Protein AF-A0A1K0J706-F1 (afdb_monomer_lite)

pLDDT: mean 87.93, std 17.18, range [38.38, 98.12]

Radius of gyration: 14.88 Å; chains: 1; bounding box: 36×22×47 Å

Secondary structure (DSSP, 8-state):
-EEETTEEEEEPPHHHH-TTHHHHHHHHHHTTT-----BTTEEEE---TT--HHHHHHHHHHHHHHHHHHHHGGGG--------

InterPro domains:
  IPR015422 Pyridoxal phosphate-dependent transferase, small domain [G3DSA:3.90.1150.10] (1-74)
  IPR015424 Pyridoxal phosphate-dependent transferase [SSF53383] (2-70)

Structure (mmCIF, N/CA/C/O backbone):
data_AF-A0A1K0J706-F1
#
_entry.id   AF-A0A1K0J706-F1
#
loop_
_atom_site.group_PDB
_atom_site.id
_atom_site.type_symbol
_atom_site.label_atom_id
_atom_site.label_alt_id
_atom_site.label_comp_id
_atom_site.label_asym_id
_atom_site.label_entity_id
_atom_site.label_seq_id
_atom_site.pdbx_PDB_ins_code
_atom_site.Cartn_x
_atom_site.Cartn_y
_atom_site.Cartn_z
_atom_site.occupancy
_atom_site.B_iso_or_equiv
_atom_site.auth_seq_id
_atom_site.auth_comp_id
_atom_site.auth_asym_id
_atom_site.auth_atom_id
_atom_site.pdbx_PDB_model_num
ATOM 1 N N . MET A 1 1 ? -8.204 9.779 -5.422 1.00 88.62 1 MET A N 1
ATOM 2 C CA . MET A 1 1 ? -6.957 9.121 -5.880 1.00 88.62 1 MET A CA 1
ATOM 3 C C . MET A 1 1 ? -6.132 10.114 -6.684 1.00 88.62 1 MET A C 1
ATOM 5 O O . MET A 1 1 ? -6.711 10.948 -7.371 1.00 88.62 1 MET A O 1
ATOM 9 N N . ARG A 1 2 ? -4.803 10.044 -6.582 1.00 96.56 2 ARG A N 1
ATOM 10 C CA . ARG A 1 2 ? -3.843 10.891 -7.303 1.00 96.56 2 ARG A CA 1
ATOM 11 C C . ARG A 1 2 ? -2.653 10.052 -7.776 1.00 96.56 2 ARG A C 1
ATOM 13 O O . ARG A 1 2 ? -2.243 9.124 -7.085 1.00 96.56 2 ARG A O 1
ATOM 20 N N . GLN A 1 3 ? -2.097 10.387 -8.938 1.00 95.69 3 GLN A N 1
ATOM 21 C CA . GLN A 1 3 ? -0.950 9.687 -9.519 1.00 95.69 3 GLN A CA 1
ATOM 22 C C . GLN A 1 3 ? -0.015 10.669 -10.235 1.00 95.69 3 GLN A C 1
ATOM 24 O O . GLN A 1 3 ? -0.467 11.580 -10.933 1.00 95.69 3 GLN A O 1
ATOM 29 N N . ARG A 1 4 ? 1.298 10.469 -10.079 1.00 95.81 4 ARG A N 1
ATOM 30 C CA . ARG A 1 4 ? 2.360 11.174 -10.811 1.00 95.81 4 ARG A CA 1
ATOM 31 C C . ARG A 1 4 ? 3.442 10.166 -11.203 1.00 95.81 4 ARG A C 1
ATOM 33 O O . ARG A 1 4 ? 4.230 9.740 -10.365 1.00 95.81 4 ARG A O 1
ATOM 40 N N . GLY A 1 5 ? 3.478 9.774 -12.477 1.00 93.06 5 GLY A N 1
ATOM 41 C CA . GLY A 1 5 ? 4.352 8.685 -12.927 1.00 93.06 5 GLY A CA 1
ATOM 42 C C . GLY A 1 5 ? 3.982 7.370 -12.234 1.00 93.06 5 GLY A C 1
ATOM 43 O O . GLY A 1 5 ? 2.810 6.996 -12.242 1.00 93.06 5 GLY A O 1
ATOM 44 N N . LEU A 1 6 ? 4.960 6.705 -11.611 1.00 92.62 6 LEU A N 1
ATOM 45 C CA . LEU A 1 6 ? 4.741 5.495 -10.802 1.00 92.62 6 LEU A CA 1
ATOM 46 C C . LEU A 1 6 ? 4.355 5.788 -9.345 1.00 92.62 6 LEU A C 1
ATOM 48 O O . LEU A 1 6 ? 4.007 4.867 -8.616 1.00 92.62 6 LEU A O 1
ATOM 52 N N . ILE A 1 7 ? 4.388 7.049 -8.905 1.00 94.00 7 ILE A N 1
ATOM 53 C CA . ILE A 1 7 ? 3.921 7.403 -7.564 1.00 94.00 7 ILE A CA 1
ATOM 54 C C . ILE A 1 7 ? 2.398 7.442 -7.584 1.00 94.00 7 ILE A C 1
ATOM 56 O O . ILE A 1 7 ? 1.792 8.212 -8.339 1.00 94.00 7 ILE A O 1
ATOM 60 N N . TRP A 1 8 ? 1.789 6.646 -6.716 1.00 96.00 8 TRP A N 1
ATOM 61 C CA . TRP A 1 8 ? 0.349 6.551 -6.554 1.00 96.00 8 TRP A CA 1
ATOM 62 C C . TRP A 1 8 ? -0.034 6.817 -5.105 1.00 96.00 8 TRP A C 1
ATOM 64 O O . TRP A 1 8 ? 0.652 6.369 -4.187 1.00 96.00 8 TRP A O 1
ATOM 74 N N . ALA A 1 9 ? -1.135 7.535 -4.896 1.00 97.50 9 ALA A N 1
ATOM 75 C CA . ALA A 1 9 ? -1.712 7.697 -3.573 1.00 97.50 9 ALA A CA 1
ATOM 76 C C . ALA A 1 9 ? -3.240 7.795 -3.611 1.00 97.50 9 ALA A C 1
ATOM 78 O O . ALA A 1 9 ? -3.841 8.352 -4.540 1.00 97.50 9 ALA A O 1
ATOM 79 N N . ALA A 1 10 ? -3.876 7.314 -2.554 1.00 97.00 10 ALA A N 1
ATOM 80 C CA . ALA A 1 10 ? -5.296 7.487 -2.306 1.00 97.00 10 ALA A CA 1
ATOM 81 C C . ALA A 1 10 ? -5.546 7.651 -0.811 1.00 97.00 10 ALA A C 1
ATOM 83 O O . ALA A 1 10 ? -4.862 7.047 0.008 1.00 97.00 10 ALA A O 1
ATOM 84 N N . ASP A 1 11 ? -6.541 8.459 -0.476 1.00 96.50 11 ASP A N 1
ATOM 85 C CA . ASP A 1 11 ? -6.964 8.656 0.903 1.00 96.50 11 ASP A CA 1
ATOM 86 C C . ASP A 1 11 ? -8.170 7.753 1.167 1.00 96.50 11 ASP A C 1
ATOM 88 O O . ASP A 1 11 ? -9.087 7.671 0.341 1.00 96.50 11 ASP A O 1
ATOM 92 N N . VAL A 1 12 ? -8.143 7.052 2.295 1.00 95.38 12 VAL A N 1
ATOM 93 C CA . VAL A 1 12 ? -9.281 6.292 2.813 1.00 95.38 12 VAL A CA 1
ATOM 94 C C . VAL A 1 12 ? -10.152 7.254 3.610 1.00 95.38 12 VAL A C 1
ATOM 96 O O . VAL A 1 12 ? -9.639 8.076 4.361 1.00 95.38 12 VAL A O 1
ATOM 99 N N . ARG A 1 13 ? -11.473 7.184 3.433 1.00 94.62 13 ARG A N 1
ATOM 100 C CA . ARG A 1 13 ? -12.399 8.061 4.161 1.00 94.62 13 ARG A CA 1
ATOM 101 C C . ARG A 1 13 ? -12.315 7.786 5.666 1.00 94.62 13 ARG A C 1
ATOM 103 O O . ARG A 1 13 ? -12.169 6.633 6.065 1.00 94.62 13 ARG A O 1
ATOM 110 N N . ASP A 1 14 ? -12.433 8.827 6.485 1.00 91.19 14 ASP A N 1
ATOM 111 C CA . ASP A 1 14 ? -12.248 8.725 7.940 1.00 91.19 14 ASP A CA 1
ATOM 112 C C . ASP A 1 14 ? -13.245 7.768 8.609 1.00 91.19 14 ASP A C 1
ATOM 114 O O . ASP A 1 14 ? -12.868 7.024 9.513 1.00 91.19 14 ASP A O 1
ATOM 118 N N . ASP A 1 15 ? -14.487 7.724 8.110 1.00 90.31 15 ASP A N 1
ATOM 119 C CA . ASP A 1 15 ? -15.547 6.814 8.567 1.00 90.31 15 ASP A CA 1
ATOM 120 C C . ASP A 1 15 ? -15.234 5.335 8.300 1.00 90.31 15 ASP A C 1
ATOM 122 O O . ASP A 1 15 ? -15.797 4.460 8.948 1.00 90.31 15 ASP A O 1
ATOM 126 N N . VAL A 1 16 ? -14.325 5.053 7.365 1.00 92.31 16 VAL A N 1
ATOM 127 C CA . VAL A 1 16 ? -13.915 3.694 6.985 1.00 92.31 16 VAL A CA 1
ATOM 128 C C . VAL A 1 16 ? -12.551 3.335 7.566 1.00 92.31 16 VAL A C 1
ATOM 130 O O . VAL A 1 16 ? -12.315 2.186 7.928 1.00 92.31 16 VAL A O 1
ATOM 133 N N . ALA A 1 17 ? -11.634 4.301 7.651 1.00 92.81 17 ALA A N 1
ATOM 134 C CA . ALA A 1 17 ? -10.272 4.062 8.109 1.00 92.81 17 ALA A CA 1
ATOM 135 C C . ALA A 1 17 ? -10.249 3.576 9.565 1.00 92.81 17 ALA A C 1
ATOM 137 O O . ALA A 1 17 ? -9.535 2.622 9.870 1.00 92.81 17 ALA A O 1
ATOM 138 N N . GLY A 1 18 ? -11.044 4.191 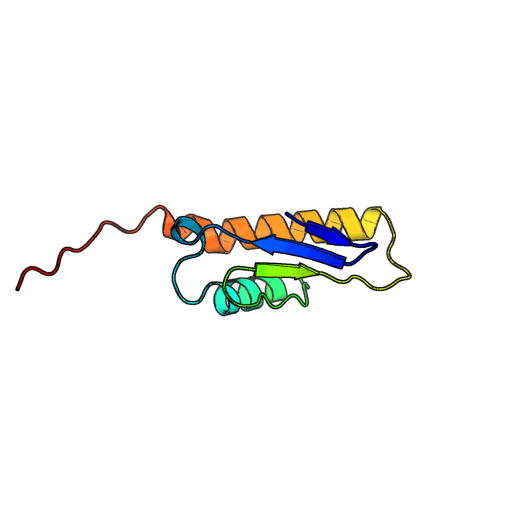10.447 1.00 90.69 18 GLY A N 1
ATOM 139 C CA . GLY A 1 18 ? -11.065 3.882 11.878 1.00 90.69 18 GLY A CA 1
ATOM 140 C C . GLY A 1 18 ? -9.766 4.256 12.610 1.00 90.69 18 GLY A C 1
ATOM 141 O O . GLY A 1 18 ? -8.827 4.813 12.036 1.00 90.69 18 GLY A O 1
ATOM 142 N N . ALA A 1 19 ? -9.694 3.939 13.906 1.00 91.75 19 ALA A N 1
ATOM 143 C CA . ALA A 1 19 ? -8.522 4.236 14.732 1.00 91.75 19 ALA A CA 1
ATOM 144 C C . ALA A 1 19 ? -7.276 3.461 14.267 1.00 91.75 19 ALA A C 1
ATOM 146 O O . ALA A 1 19 ? -7.373 2.329 13.782 1.00 91.75 19 ALA A O 1
ATOM 147 N N . ASP A 1 20 ? -6.101 4.084 14.400 1.00 93.81 20 ASP A N 1
ATOM 148 C CA . ASP A 1 20 ? -4.788 3.484 14.122 1.00 93.81 20 ASP A CA 1
ATOM 149 C C . ASP A 1 20 ? -4.664 2.796 12.748 1.00 93.81 20 ASP A C 1
ATOM 151 O O . ASP A 1 20 ? -3.912 1.832 12.582 1.00 93.81 20 ASP A O 1
ATOM 155 N N . PHE A 1 21 ? -5.389 3.301 11.739 1.00 95.75 21 PHE A N 1
ATOM 156 C CA . PHE A 1 21 ? -5.457 2.715 10.396 1.00 95.75 21 PHE A CA 1
ATOM 157 C C . PHE A 1 21 ? -4.076 2.411 9.806 1.00 95.75 21 PHE A C 1
ATOM 159 O O . PHE A 1 21 ? -3.828 1.294 9.360 1.00 95.75 21 PHE A O 1
ATOM 166 N N . ALA A 1 22 ? -3.150 3.376 9.845 1.00 96.69 22 ALA A N 1
ATOM 167 C CA . ALA A 1 22 ? -1.813 3.202 9.281 1.00 96.69 22 ALA A CA 1
ATOM 168 C C . ALA A 1 22 ? -1.048 2.031 9.917 1.00 96.69 22 ALA A C 1
ATOM 170 O O . ALA A 1 22 ? -0.359 1.295 9.209 1.00 96.69 22 ALA A O 1
ATOM 171 N N . ALA A 1 23 ? -1.176 1.845 11.235 1.00 96.38 23 ALA A N 1
ATOM 172 C CA . ALA A 1 2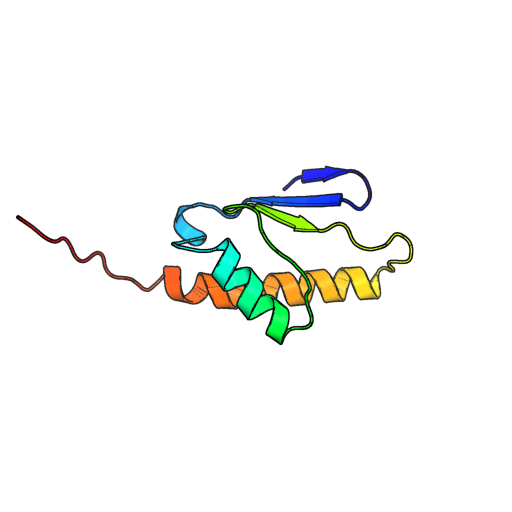3 ? -0.515 0.761 11.950 1.00 96.38 23 ALA A CA 1
ATOM 173 C C . ALA A 1 23 ? -1.163 -0.587 11.612 1.00 96.38 23 ALA A C 1
ATOM 175 O O . ALA A 1 23 ? -0.457 -1.518 11.226 1.00 96.38 23 ALA A O 1
ATOM 176 N N . ARG A 1 24 ? -2.500 -0.676 11.673 1.00 96.50 24 ARG A N 1
ATOM 177 C CA . ARG A 1 24 ? -3.244 -1.902 11.337 1.00 96.50 24 ARG A CA 1
ATOM 178 C C . ARG A 1 24 ? -2.989 -2.340 9.899 1.00 96.50 24 ARG A C 1
ATOM 180 O O . ARG A 1 24 ? -2.639 -3.494 9.671 1.00 96.50 24 ARG A O 1
ATOM 187 N N . PHE A 1 25 ? -3.066 -1.407 8.950 1.00 97.44 25 PHE A N 1
ATOM 188 C CA . PHE A 1 25 ? -2.764 -1.674 7.546 1.00 97.44 25 PHE A CA 1
ATOM 189 C C . PHE A 1 25 ? -1.318 -2.142 7.371 1.00 97.44 25 PHE A C 1
ATOM 191 O O . PHE A 1 25 ? -1.085 -3.137 6.697 1.00 97.44 25 PHE A O 1
ATOM 198 N N . HIS A 1 26 ? -0.339 -1.475 7.996 1.00 97.44 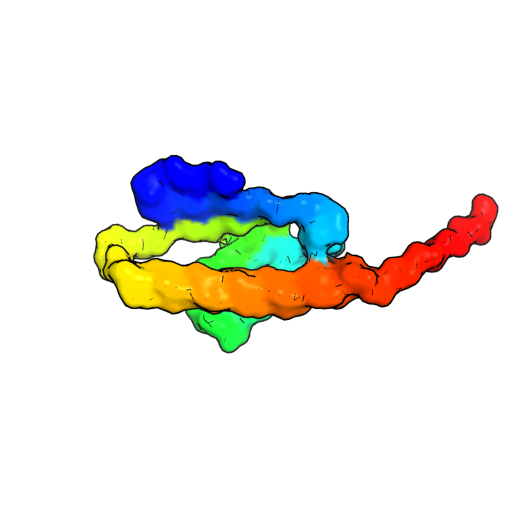26 HIS A N 1
ATOM 199 C CA . HIS A 1 26 ? 1.066 -1.882 7.903 1.00 97.44 26 HIS A CA 1
ATOM 200 C C . HIS A 1 26 ? 1.304 -3.300 8.444 1.00 97.44 26 HIS A C 1
ATOM 202 O O . HIS A 1 26 ? 2.049 -4.066 7.836 1.00 97.44 26 HIS A O 1
ATOM 208 N N . HIS A 1 27 ? 0.674 -3.665 9.563 1.00 96.69 27 HIS A N 1
ATOM 209 C CA . HIS A 1 27 ? 0.776 -5.014 10.118 1.00 96.69 27 HIS A CA 1
ATOM 210 C C . HIS A 1 27 ? 0.134 -6.062 9.199 1.00 96.69 27 HIS A C 1
ATOM 212 O O . HIS A 1 27 ? 0.803 -7.025 8.839 1.00 96.69 27 HIS A O 1
ATOM 218 N N . ALA A 1 28 ? -1.102 -5.842 8.746 1.00 97.25 28 ALA A N 1
ATOM 219 C CA . ALA A 1 28 ? -1.803 -6.772 7.857 1.00 97.25 28 ALA A CA 1
ATOM 220 C C . ALA A 1 28 ? -1.144 -6.901 6.466 1.00 97.25 28 ALA A C 1
ATOM 222 O O . ALA A 1 28 ? -1.157 -7.976 5.864 1.00 97.25 28 ALA A O 1
ATOM 223 N N . ALA A 1 29 ? -0.531 -5.823 5.967 1.00 97.69 29 ALA A N 1
ATOM 224 C CA . ALA A 1 29 ? 0.221 -5.802 4.713 1.00 97.69 29 ALA A CA 1
ATOM 225 C C . ALA A 1 29 ? 1.462 -6.706 4.777 1.00 97.69 29 ALA A C 1
ATOM 227 O O . ALA A 1 29 ? 1.781 -7.394 3.808 1.00 97.69 29 ALA A O 1
ATOM 228 N N . ARG A 1 30 ? 2.156 -6.744 5.921 1.00 97.44 30 ARG A N 1
ATOM 229 C CA . ARG A 1 30 ? 3.374 -7.555 6.088 1.00 97.44 30 ARG A CA 1
ATOM 230 C C . ARG A 1 30 ? 3.110 -9.051 5.975 1.00 97.44 30 ARG A C 1
ATOM 232 O O . ARG A 1 30 ? 3.935 -9.747 5.394 1.00 97.44 30 ARG A O 1
ATOM 239 N N . GLU A 1 31 ? 1.960 -9.515 6.458 1.00 97.12 31 GLU A N 1
ATOM 240 C CA . GLU A 1 31 ? 1.518 -10.910 6.298 1.00 97.12 31 GLU A CA 1
ATOM 241 C C . GLU A 1 31 ? 1.283 -11.286 4.823 1.00 97.12 31 GLU A C 1
ATOM 243 O O . GLU A 1 31 ? 1.263 -12.459 4.467 1.00 97.12 31 GLU A O 1
ATOM 248 N N . ARG A 1 32 ? 1.140 -10.281 3.949 1.00 96.94 32 ARG A N 1
ATOM 249 C CA . ARG A 1 32 ? 0.970 -10.402 2.492 1.00 96.94 32 ARG A CA 1
ATOM 250 C C . ARG A 1 32 ? 2.230 -10.002 1.718 1.00 96.94 32 ARG A C 1
ATOM 252 O O . ARG A 1 32 ? 2.154 -9.658 0.543 1.00 96.94 32 ARG A O 1
ATOM 259 N N . GLU A 1 33 ? 3.381 -9.987 2.392 1.00 96.31 33 GLU A N 1
ATOM 260 C CA . GLU A 1 33 ? 4.686 -9.620 1.821 1.00 96.31 33 GLU A CA 1
ATOM 261 C C . GLU A 1 33 ? 4.749 -8.182 1.265 1.00 96.31 33 GLU A C 1
ATOM 263 O O . GLU A 1 33 ? 5.648 -7.824 0.501 1.00 96.31 33 GLU A O 1
ATOM 268 N N . LEU A 1 34 ? 3.823 -7.311 1.679 1.00 96.19 34 LEU A N 1
ATOM 269 C CA . LEU A 1 34 ? 3.803 -5.909 1.286 1.00 96.19 34 LEU A CA 1
ATOM 270 C C . LEU A 1 34 ? 4.569 -5.037 2.282 1.00 96.19 34 LEU A C 1
ATOM 272 O O . LEU A 1 34 ? 4.191 -4.885 3.446 1.00 96.19 34 LEU A O 1
ATOM 276 N N . LEU A 1 35 ? 5.596 -4.344 1.787 1.00 94.56 35 LEU A N 1
ATOM 277 C CA . LEU A 1 35 ? 6.267 -3.275 2.523 1.00 94.56 35 LEU A CA 1
ATOM 278 C C . LEU A 1 35 ? 5.613 -1.921 2.217 1.00 94.56 35 LEU A C 1
ATOM 280 O O . LEU A 1 35 ? 6.162 -1.088 1.498 1.00 94.56 35 LEU A O 1
ATOM 284 N N . VAL A 1 36 ? 4.418 -1.703 2.766 1.00 94.50 36 VAL A N 1
ATOM 285 C CA . VAL A 1 36 ? 3.672 -0.444 2.624 1.00 94.50 36 VAL A CA 1
ATOM 286 C C . VAL A 1 36 ? 3.374 0.125 4.008 1.00 94.50 36 VAL A C 1
ATOM 288 O O . VAL A 1 36 ? 3.014 -0.606 4.932 1.00 94.50 36 VAL A O 1
ATOM 291 N N . ARG A 1 37 ? 3.547 1.440 4.173 1.00 95.44 37 ARG A N 1
ATOM 292 C CA . ARG A 1 37 ? 3.219 2.152 5.413 1.00 95.44 37 ARG A CA 1
ATOM 293 C C . ARG A 1 37 ? 2.422 3.415 5.085 1.00 95.44 37 ARG A C 1
ATOM 295 O O . ARG A 1 37 ? 3.019 4.366 4.584 1.00 95.44 37 ARG A O 1
ATOM 302 N N . PRO A 1 38 ? 1.111 3.442 5.360 1.00 97.06 38 PRO A N 1
ATOM 303 C CA . PRO A 1 38 ? 0.294 4.635 5.154 1.00 97.06 38 PRO A CA 1
ATOM 304 C C . PRO A 1 38 ? 0.754 5.817 6.020 1.00 97.06 38 PRO A C 1
ATOM 306 O O . PRO A 1 38 ? 1.425 5.635 7.039 1.00 97.06 38 PRO A O 1
ATOM 309 N N . ILE A 1 39 ? 0.364 7.032 5.631 1.00 96.50 39 ILE A N 1
ATOM 310 C CA . ILE A 1 39 ? 0.542 8.256 6.427 1.00 96.50 39 ILE A CA 1
ATOM 311 C C . ILE A 1 39 ? -0.854 8.740 6.815 1.00 96.50 39 ILE A C 1
ATOM 313 O O . ILE A 1 39 ? -1.601 9.207 5.960 1.00 96.50 39 ILE A O 1
ATOM 317 N N . GLY A 1 40 ? -1.234 8.594 8.086 1.00 96.06 40 GLY A N 1
ATOM 318 C CA . GLY A 1 40 ? -2.628 8.799 8.490 1.00 96.06 40 GLY A CA 1
ATOM 319 C C . GLY A 1 40 ? -3.553 7.830 7.745 1.00 96.06 40 GLY A C 1
ATOM 320 O O . GLY A 1 40 ? -3.330 6.623 7.789 1.00 96.06 40 GLY A O 1
ATOM 321 N N . ASN A 1 41 ? -4.548 8.355 7.031 1.00 96.06 41 ASN A N 1
ATOM 322 C CA . ASN A 1 41 ? -5.463 7.595 6.170 1.00 96.06 41 ASN A CA 1
ATOM 323 C C . ASN A 1 41 ? -5.018 7.547 4.688 1.00 96.06 41 ASN A C 1
ATOM 325 O O . ASN A 1 41 ? -5.723 6.993 3.844 1.00 96.06 41 ASN A O 1
ATOM 329 N N . THR A 1 42 ? -3.852 8.108 4.349 1.00 97.19 42 THR A N 1
ATOM 330 C CA . THR A 1 42 ? -3.317 8.101 2.986 1.00 97.19 42 THR A CA 1
ATOM 331 C C . THR A 1 42 ? -2.513 6.832 2.721 1.00 97.19 42 THR A C 1
ATOM 333 O O . THR A 1 42 ? -1.413 6.650 3.253 1.00 97.19 42 THR A O 1
ATOM 336 N N . LEU A 1 43 ? -3.012 5.997 1.811 1.00 97.00 43 LEU A N 1
ATOM 337 C CA . LEU A 1 43 ? -2.231 4.963 1.142 1.00 97.00 43 LEU A CA 1
ATOM 338 C C . LEU A 1 43 ? -1.334 5.617 0.092 1.00 97.00 43 LEU A C 1
ATOM 340 O O . LEU A 1 43 ? -1.804 6.419 -0.717 1.00 97.00 43 LEU A O 1
ATOM 344 N N . TYR A 1 44 ? -0.057 5.249 0.062 1.00 96.19 44 TYR A N 1
ATOM 345 C CA . TYR A 1 44 ? 0.845 5.645 -1.011 1.00 96.19 44 TYR A CA 1
ATOM 346 C C . TYR A 1 44 ? 1.770 4.492 -1.384 1.00 96.19 44 TYR A C 1
ATOM 348 O O . TYR A 1 44 ? 2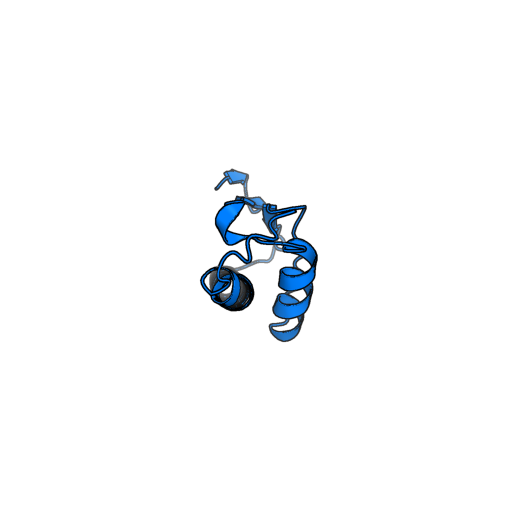.208 3.731 -0.521 1.00 96.19 44 TYR A O 1
ATOM 356 N N . VAL A 1 45 ? 2.087 4.386 -2.672 1.00 95.38 45 VAL A N 1
ATOM 357 C CA . VAL A 1 45 ? 3.101 3.465 -3.182 1.00 95.38 45 VAL A CA 1
ATOM 358 C C . VAL A 1 45 ? 3.967 4.156 -4.222 1.00 95.38 45 VAL A C 1
ATOM 360 O O . VAL A 1 45 ? 3.508 4.977 -5.017 1.00 95.38 45 VAL A O 1
ATOM 363 N N . MET A 1 46 ? 5.247 3.811 -4.193 1.00 94.38 46 MET A N 1
ATOM 364 C CA . MET A 1 46 ? 6.226 4.161 -5.210 1.00 94.38 46 MET A CA 1
ATOM 365 C C . MET A 1 46 ? 7.000 2.877 -5.505 1.00 94.38 46 MET A C 1
ATOM 367 O O . MET A 1 46 ? 8.000 2.604 -4.835 1.00 94.38 46 MET A O 1
ATOM 371 N N . PRO A 1 47 ? 6.494 2.033 -6.418 1.00 91.94 47 PRO A N 1
ATOM 372 C CA . PRO A 1 47 ? 7.182 0.810 -6.769 1.00 91.94 47 PRO A CA 1
ATOM 373 C C . PRO A 1 47 ? 8.535 1.128 -7.433 1.00 91.94 47 PRO A C 1
ATOM 375 O O . PRO A 1 47 ? 8.740 2.244 -7.928 1.00 91.94 47 PRO A O 1
ATOM 378 N N . PRO A 1 48 ? 9.474 0.167 -7.454 1.00 91.75 48 PRO A N 1
ATOM 379 C CA . PRO A 1 48 ? 10.750 0.320 -8.150 1.00 91.75 48 PRO A CA 1
ATOM 380 C C . PRO A 1 48 ? 10.555 0.675 -9.632 1.00 91.75 48 PRO A C 1
ATOM 382 O O . PRO A 1 48 ? 9.531 0.363 -10.224 1.00 91.75 48 PRO A O 1
ATOM 385 N N . TYR A 1 49 ? 11.551 1.266 -10.292 1.00 88.62 49 TYR A N 1
ATOM 386 C CA . TYR A 1 49 ? 11.420 1.579 -11.726 1.00 88.62 49 TYR A CA 1
ATOM 387 C C . TYR A 1 49 ? 11.429 0.343 -12.638 1.00 88.62 49 TYR A C 1
ATOM 389 O O . TYR A 1 49 ? 10.955 0.416 -13.766 1.00 88.62 49 TYR A O 1
ATOM 397 N N . VAL A 1 50 ? 11.932 -0.794 -12.151 1.00 89.44 50 VAL A N 1
ATOM 398 C CA . VAL A 1 50 ? 11.930 -2.094 -12.852 1.00 89.44 50 VAL A CA 1
ATOM 399 C C . VAL A 1 50 ? 10.624 -2.880 -12.651 1.00 89.44 50 VAL A C 1
ATOM 401 O O . VAL A 1 50 ? 10.623 -4.103 -12.684 1.00 89.44 50 VAL A O 1
ATOM 404 N N . PHE A 1 51 ? 9.521 -2.181 -12.394 1.00 88.25 51 PHE A N 1
ATOM 405 C CA . PHE A 1 51 ? 8.231 -2.763 -12.037 1.00 88.25 51 PHE A CA 1
ATOM 406 C C . PHE A 1 51 ? 7.374 -3.029 -13.276 1.00 88.25 51 PHE A C 1
ATOM 408 O O . PHE A 1 51 ? 7.119 -2.116 -14.065 1.00 88.25 51 PHE A O 1
ATOM 415 N N . ASP A 1 52 ? 6.939 -4.275 -13.452 1.00 94.00 52 ASP A N 1
ATOM 416 C CA . ASP A 1 52 ? 6.121 -4.688 -14.592 1.00 94.00 52 ASP A CA 1
ATOM 417 C C . ASP A 1 52 ? 4.609 -4.697 -14.286 1.00 94.00 52 ASP A C 1
ATOM 419 O O . ASP A 1 52 ? 4.150 -4.454 -13.167 1.00 94.00 52 ASP A O 1
ATOM 423 N N . ALA A 1 53 ? 3.803 -4.971 -15.314 1.00 93.88 53 ALA A N 1
ATOM 424 C CA . ALA A 1 53 ? 2.347 -4.986 -15.200 1.00 93.88 53 ALA A CA 1
ATOM 425 C C . ALA A 1 53 ? 1.808 -6.123 -14.310 1.00 93.88 53 ALA A C 1
ATOM 427 O O . ALA A 1 53 ? 0.760 -5.961 -13.682 1.00 93.88 53 ALA A O 1
ATOM 428 N N . ALA A 1 54 ? 2.491 -7.270 -14.250 1.00 96.44 54 ALA A N 1
ATOM 429 C CA . ALA A 1 54 ? 2.075 -8.391 -13.413 1.00 96.44 54 ALA A CA 1
ATOM 430 C C . ALA A 1 54 ? 2.331 -8.082 -11.932 1.00 96.44 54 ALA A C 1
ATOM 432 O O . ALA A 1 54 ? 1.449 -8.305 -11.104 1.00 96.44 54 ALA A O 1
ATOM 433 N N . GLN A 1 55 ? 3.482 -7.487 -11.617 1.00 95.31 55 GLN A N 1
ATOM 434 C CA . GLN A 1 55 ? 3.814 -7.001 -10.280 1.00 95.31 55 GLN A CA 1
ATOM 435 C C . GLN A 1 55 ? 2.882 -5.865 -9.847 1.00 95.31 55 GLN A C 1
ATOM 437 O O . GLN A 1 55 ? 2.431 -5.850 -8.704 1.00 95.31 55 GLN A O 1
ATOM 442 N N . ALA A 1 56 ? 2.531 -4.949 -10.758 1.00 93.44 56 ALA A N 1
ATOM 443 C CA . ALA A 1 56 ? 1.561 -3.890 -10.483 1.00 93.44 56 ALA A CA 1
ATOM 444 C C . ALA A 1 56 ? 0.184 -4.439 -10.124 1.00 93.44 56 ALA A C 1
ATOM 446 O O . ALA A 1 56 ? -0.442 -3.976 -9.168 1.00 93.44 56 ALA A O 1
ATOM 447 N N . ARG A 1 57 ? -0.271 -5.450 -10.864 1.00 96.00 57 ARG A N 1
ATOM 448 C CA . ARG A 1 57 ? -1.539 -6.110 -10.583 1.00 96.00 57 ARG A CA 1
ATOM 449 C C . ARG A 1 57 ? -1.497 -6.861 -9.252 1.00 96.00 57 ARG A C 1
ATOM 451 O O . ARG A 1 57 ? -2.397 -6.660 -8.446 1.00 96.00 57 ARG A O 1
ATOM 458 N N . TRP A 1 58 ? -0.436 -7.624 -8.988 1.00 96.88 58 TRP A N 1
ATOM 459 C CA . TRP A 1 58 ? -0.255 -8.308 -7.705 1.00 96.88 58 TRP A CA 1
ATOM 460 C C . TRP A 1 58 ? -0.233 -7.323 -6.528 1.00 96.88 58 TRP A C 1
ATOM 462 O O . TRP A 1 58 ? -0.946 -7.524 -5.550 1.00 96.88 58 TRP A O 1
ATOM 472 N N . LEU A 1 59 ? 0.507 -6.213 -6.642 1.00 96.31 59 LEU A N 1
ATOM 473 C CA . LEU A 1 59 ? 0.536 -5.161 -5.622 1.00 96.31 59 LEU A CA 1
ATOM 474 C C . LEU A 1 59 ? -0.869 -4.609 -5.360 1.00 96.31 59 LEU A C 1
ATOM 476 O O . LEU A 1 59 ? -1.270 -4.487 -4.206 1.00 96.31 59 LEU A O 1
ATOM 480 N N . GLY A 1 60 ? -1.623 -4.298 -6.418 1.00 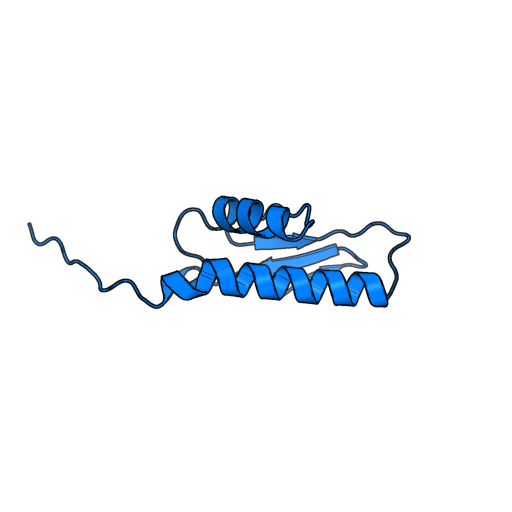95.44 60 GLY A N 1
ATOM 481 C CA . GLY A 1 60 ? -2.998 -3.816 -6.299 1.00 95.44 60 GLY A CA 1
ATOM 482 C C . GLY A 1 60 ? -3.923 -4.825 -5.615 1.00 95.44 60 GLY A C 1
ATOM 483 O O . GLY A 1 60 ? -4.662 -4.452 -4.707 1.00 95.44 60 GLY A O 1
ATOM 484 N N . GLU A 1 61 ? -3.841 -6.100 -6.004 1.00 98.00 61 GLU A N 1
ATOM 485 C CA . GLU A 1 61 ? -4.608 -7.201 -5.408 1.00 98.00 61 GLU A CA 1
ATOM 486 C C . GLU A 1 61 ? -4.296 -7.355 -3.908 1.00 98.00 61 GLU A C 1
ATOM 488 O O . GLU A 1 61 ? -5.215 -7.403 -3.090 1.00 98.00 61 GLU A O 1
ATOM 493 N N . GLN A 1 62 ? -3.016 -7.351 -3.519 1.00 98.12 62 GLN A N 1
ATOM 494 C CA . GLN A 1 62 ? -2.622 -7.468 -2.110 1.00 98.12 62 GLN A CA 1
ATOM 495 C C . GLN A 1 62 ? -2.989 -6.224 -1.288 1.00 98.12 62 GLN A C 1
ATOM 497 O O . GLN A 1 62 ? -3.399 -6.345 -0.130 1.00 98.12 62 GLN A O 1
ATOM 502 N N . MET A 1 63 ? -2.880 -5.022 -1.865 1.00 97.25 63 MET A N 1
ATOM 503 C CA . MET A 1 63 ? -3.300 -3.786 -1.196 1.00 97.25 63 MET A CA 1
ATOM 504 C C . MET A 1 63 ? -4.806 -3.772 -0.942 1.00 97.25 63 MET A C 1
ATOM 506 O O . MET A 1 63 ? -5.226 -3.369 0.141 1.00 97.25 63 MET A O 1
ATOM 510 N N . LEU A 1 64 ? -5.606 -4.227 -1.911 1.00 96.44 64 LEU A N 1
ATOM 511 C CA . LEU A 1 64 ? -7.054 -4.337 -1.761 1.00 96.44 64 LEU A CA 1
ATOM 512 C C . LEU A 1 64 ? -7.418 -5.367 -0.688 1.00 96.44 64 LEU A C 1
ATOM 514 O O . LEU A 1 64 ? -8.144 -5.034 0.239 1.00 96.44 64 LEU A O 1
ATOM 518 N N . ALA A 1 65 ? -6.826 -6.564 -0.736 1.00 97.44 65 ALA A N 1
ATOM 519 C CA . ALA A 1 65 ? -7.064 -7.596 0.273 1.00 97.44 65 ALA A CA 1
ATOM 520 C C . ALA A 1 65 ? -6.653 -7.155 1.690 1.00 97.44 65 ALA A C 1
ATOM 522 O O . ALA A 1 65 ? -7.267 -7.568 2.670 1.00 97.44 65 ALA A O 1
ATOM 523 N N . THR A 1 66 ? -5.614 -6.321 1.812 1.00 97.31 66 THR A N 1
ATOM 524 C CA . THR A 1 66 ? -5.224 -5.709 3.093 1.00 97.31 66 THR A CA 1
ATOM 525 C C . THR A 1 66 ? -6.252 -4.674 3.544 1.00 97.31 66 THR A C 1
ATOM 527 O O . THR A 1 66 ? -6.569 -4.600 4.727 1.00 97.31 66 THR A O 1
ATOM 530 N N . LEU A 1 67 ? -6.766 -3.860 2.615 1.00 95.69 67 LEU A N 1
ATOM 531 C CA . LEU A 1 67 ? -7.781 -2.856 2.919 1.00 95.69 67 LEU A CA 1
ATOM 532 C C . LEU A 1 67 ? -9.069 -3.517 3.414 1.00 95.69 67 LEU A C 1
ATOM 534 O O . LEU A 1 67 ? -9.605 -3.082 4.429 1.00 95.69 67 LEU A O 1
ATOM 538 N N . ASP A 1 68 ? -9.524 -4.575 2.747 1.00 95.25 68 ASP A N 1
ATOM 539 C CA . ASP A 1 68 ? -10.713 -5.329 3.150 1.00 95.25 68 ASP A CA 1
ATOM 540 C C . ASP A 1 68 ? -10.553 -5.876 4.577 1.00 95.25 68 ASP A C 1
ATOM 542 O O . ASP A 1 68 ? -11.417 -5.658 5.423 1.00 95.25 68 ASP A O 1
ATOM 546 N N . ASP A 1 69 ? -9.406 -6.483 4.887 1.00 94.94 69 ASP A N 1
ATOM 547 C CA . ASP A 1 69 ? -9.076 -7.027 6.214 1.00 94.94 69 ASP A CA 1
ATOM 548 C C . ASP A 1 69 ? -9.192 -5.967 7.323 1.00 94.94 69 ASP A C 1
ATOM 550 O O . ASP A 1 69 ? -9.869 -6.156 8.330 1.00 94.94 69 ASP A O 1
ATOM 554 N N . VAL A 1 70 ? -8.611 -4.782 7.107 1.00 94.25 70 VAL A N 1
ATOM 555 C CA . VAL A 1 70 ? -8.580 -3.734 8.142 1.00 94.25 70 VAL A CA 1
ATOM 556 C C . VAL A 1 70 ? -9.814 -2.828 8.160 1.00 94.25 70 VAL A C 1
ATOM 558 O O . VAL A 1 70 ? -9.928 -1.988 9.055 1.00 94.25 70 VAL A O 1
ATOM 561 N N . THR A 1 71 ? -10.729 -2.959 7.199 1.00 90.88 71 THR A N 1
ATOM 562 C CA . THR A 1 71 ? -11.960 -2.147 7.132 1.00 90.88 71 THR A CA 1
ATOM 563 C C . THR A 1 71 ? -13.234 -2.950 7.384 1.00 90.88 71 THR A C 1
ATOM 565 O O . THR A 1 71 ? -14.247 -2.355 7.754 1.00 90.88 71 THR A O 1
ATOM 568 N N . THR A 1 72 ? -13.188 -4.285 7.294 1.00 76.75 72 THR A N 1
ATOM 569 C CA . THR A 1 72 ? -14.345 -5.158 7.563 1.00 76.75 72 THR A CA 1
ATOM 570 C C . THR A 1 72 ? -14.896 -4.953 8.982 1.00 76.75 72 THR A C 1
ATOM 572 O O . THR A 1 72 ? -16.107 -4.816 9.150 1.00 76.75 72 THR A O 1
ATOM 575 N N . ASP A 1 73 ? -14.031 -4.795 9.990 1.00 62.09 73 ASP A N 1
ATOM 576 C CA . ASP A 1 73 ? -14.451 -4.617 11.392 1.00 62.09 73 ASP A CA 1
ATOM 577 C C . ASP A 1 73 ? -15.014 -3.223 11.723 1.00 62.09 73 ASP A C 1
AT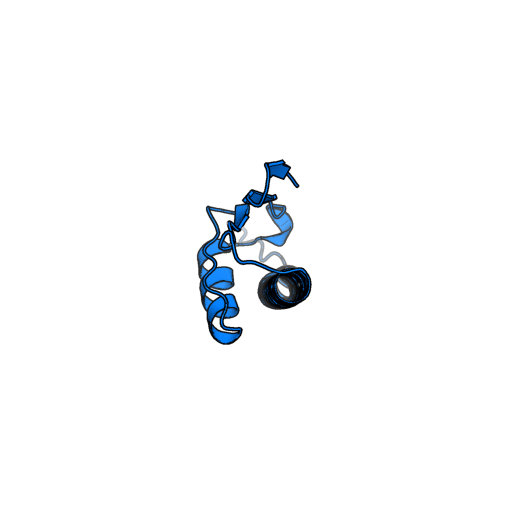OM 579 O O . ASP A 1 73 ? -15.805 -3.078 12.660 1.00 62.09 73 ASP A O 1
ATOM 583 N N . VAL A 1 74 ? -14.666 -2.189 10.947 1.00 57.03 74 VAL A N 1
ATOM 584 C CA . VAL A 1 74 ? -15.134 -0.809 11.193 1.00 57.03 74 VAL A CA 1
ATOM 585 C C . VAL A 1 74 ? -16.647 -0.690 10.961 1.00 57.03 74 VAL A C 1
ATOM 587 O O . VAL A 1 74 ? -17.312 0.130 11.589 1.00 57.03 74 VAL A O 1
ATOM 590 N N . THR A 1 75 ? -17.222 -1.581 10.151 1.00 53.34 75 THR A N 1
ATOM 591 C CA . THR A 1 75 ? -18.665 -1.614 9.860 1.00 53.34 75 THR A CA 1
ATOM 592 C C . THR A 1 75 ? -19.500 -2.201 11.016 1.00 53.34 75 THR A C 1
ATOM 594 O O . THR A 1 75 ? -20.723 -2.070 11.013 1.00 53.34 75 THR A O 1
ATOM 597 N N . THR A 1 76 ? -18.873 -2.813 12.034 1.00 47.81 76 THR A N 1
ATOM 598 C CA . THR A 1 76 ? -19.561 -3.639 13.052 1.00 47.81 76 THR A CA 1
ATOM 599 C C . THR A 1 76 ? -19.470 -3.122 14.489 1.00 47.81 76 THR A C 1
ATOM 601 O O . THR A 1 76 ? -19.744 -3.873 15.424 1.00 47.81 76 THR A O 1
ATOM 604 N N . THR A 1 77 ? -19.117 -1.854 14.713 1.00 44.69 77 THR A N 1
ATOM 605 C CA . THR A 1 77 ? -19.111 -1.301 16.080 1.00 44.69 77 THR A CA 1
ATOM 606 C C . THR A 1 77 ? -20.430 -0.571 16.369 1.00 44.69 77 THR A C 1
ATOM 608 O O . THR A 1 77 ? -20.654 0.497 15.798 1.00 44.69 77 THR A O 1
ATOM 611 N N . PRO A 1 78 ? -21.320 -1.088 17.243 1.00 42.50 78 PRO A N 1
ATOM 612 C CA . PRO A 1 78 ? -22.452 -0.307 17.720 1.00 42.50 78 PRO A CA 1
ATOM 613 C C . PRO A 1 78 ? -21.928 0.828 18.605 1.00 42.50 78 PRO A C 1
ATOM 615 O O . PRO A 1 78 ? -21.112 0.607 19.501 1.00 42.50 78 PRO A O 1
ATOM 618 N N . GLU A 1 79 ? -22.400 2.049 18.353 1.00 46.28 79 GLU A N 1
ATOM 619 C CA . GLU A 1 79 ? -22.125 3.218 19.185 1.00 46.28 79 GLU A CA 1
ATOM 620 C C . GLU A 1 79 ? -22.523 2.942 20.643 1.00 46.28 79 GLU A C 1
ATOM 622 O O . GLU A 1 79 ? -23.704 2.967 21.002 1.00 46.28 79 GLU A O 1
ATOM 627 N N . VAL A 1 80 ? -21.547 2.722 21.525 1.00 45.69 80 VAL A N 1
ATOM 628 C CA . VAL A 1 80 ? -21.806 2.785 22.965 1.00 45.69 80 VAL A CA 1
ATOM 629 C C . VAL A 1 80 ? -21.783 4.254 23.366 1.00 45.69 80 VAL A C 1
ATOM 631 O O . VAL A 1 80 ? -20.742 4.816 23.705 1.00 45.69 80 VAL A O 1
ATOM 634 N N . ARG A 1 81 ? -22.963 4.882 23.343 1.00 45.69 81 ARG A N 1
ATOM 635 C CA . ARG A 1 81 ? -23.215 6.145 24.043 1.00 45.69 81 ARG A CA 1
ATOM 636 C C . ARG A 1 81 ? -22.936 5.943 25.536 1.00 45.69 81 ARG A C 1
ATOM 638 O O . ARG A 1 81 ? -23.777 5.407 26.253 1.00 45.69 81 ARG A O 1
ATOM 645 N N . HIS A 1 82 ? -21.775 6.383 26.014 1.00 38.97 82 HIS A N 1
ATOM 646 C CA . HIS A 1 82 ? -21.589 6.649 27.438 1.00 38.97 82 HIS A CA 1
ATOM 647 C C . HIS A 1 82 ? -22.284 7.972 27.759 1.00 38.97 82 HIS A C 1
ATOM 649 O O . HIS A 1 82 ? -21.749 9.051 27.516 1.00 38.97 82 HIS A O 1
ATOM 655 N N . ALA A 1 83 ? -23.520 7.862 28.244 1.00 38.38 83 ALA A N 1
ATOM 656 C CA . ALA A 1 83 ? -24.193 8.945 28.936 1.00 38.38 83 ALA A CA 1
ATOM 657 C C . ALA A 1 83 ? -23.500 9.172 30.287 1.00 38.38 83 ALA A C 1
ATOM 659 O O . ALA A 1 83 ? -23.372 8.236 31.079 1.00 38.38 83 ALA A O 1
ATOM 660 N N . ALA A 1 84 ? -23.077 10.408 30.525 1.00 41.28 84 ALA A N 1
ATOM 661 C CA . ALA A 1 84 ? -22.816 10.977 31.840 1.00 41.28 84 ALA A CA 1
ATOM 662 C C . ALA A 1 84 ? -23.351 12.412 31.836 1.00 41.28 84 ALA A C 1
ATOM 664 O O . ALA A 1 84 ? -23.162 13.094 30.801 1.00 41.28 84 ALA A O 1
#

Foldseek 3Di:
DDDDPQKDKDFDDDLQCDPPNQVQLCVLLVVVVDNWGADRRMGIDRDDPPDDPVNVVSNVVSSVVSSCVNRVCSVPDDDPPPDD

Organism: Cupriavidus necator (NCBI:txid106590)

Sequence (84 aa):
MRQRGLIWAADVRDDVAGADFAARFHHAARERELLVRPIGNTLYVMPPYVFDAAQARWLGEQMLATLDDVTTDVTTTPEVRHAA

=== Feature glossary ===
The record interleaves many kinds of information about one protein. Here is each kind framed as the question it answers.

Q: Are the domains correctly placed relative to each other?
A: Predicted aligned error is AlphaFold's pairwise confidence. Unlike pLDDT (per-residue), PAE is per-residue-pair and captures whether two parts of the structure are correctly placed relative to each other. Units are ångströms of expected positional error.

Q: Which residues are in helices, strands, or loops?
A: Eight-state secondary structure (DSSP): H is the canonical α-helix, G the tighter 3₁₀-helix, I the wider π-helix; E/B are β-structure, T and S are turns and bends, and '-' is everything else. DSSP derives these from the pattern of main-chain N–H···O=C hydrogen bonds, not from the sequence.

Q: What if only a Cα trace is available?
A: P-SEA three-state annotation labels each residue as helix, strand, or coil based purely on the geometry of the Cα trace. It serves as a fallback when the full backbone (and thus DSSP) is unavailable.

Q: What are the backbone torsion angles?
A: φ (phi) and ψ (psi) are the two rotatable backbone dihedrals per residue: φ is the C(i-1)–N–Cα–C torsion, ψ is the N–Cα–C–N(i+1) torsion, both in degrees on (−180°, 180°]. α-helical residues cluster near (−60°, −45°); β-strand residues near (−120°, +130°). A Ramachandran plot is simply a scatter of (φ, ψ) for every residue.

Q: What known structures does this most resemble?
A: Structural nearest neighbors (via Foldseek easy-search vs the PDB). Reported per hit: target PDB id, E-value, and alignment TM-score. A TM-score above ~0.5 is the conventional threshold for 'same fold'.

Q: What family and function is it annotated with?
A: Database cross-references. InterPro integrates a dozen domain/family signature databases into unified entries with residue-range hits. GO terms attach function/process/location labels with evidence codes. CATH codes position the fold in a four-level structural taxonomy. Organism is the NCBI-taxonomy species name.

Q: Which residues are buried vs exposed?
A: Solvent accessibility: the surface area of each residue that a 1.4 Å water probe can touch, in Å². When only backbone atoms are present the absolute values are lower than full-atom SASA (side chains contribute most of the area) and are flagged as backbone-only.

Q: What do the diagnostic plots show?
A: Three diagnostic plots accompany the record. The Cα contact map visualizes the tertiary structure as a 2D adjacency matrix (8 Å cutoff, sequence-local contacts suppressed). The Ramachandran plot shows the distribution of backbone (φ, ψ) torsions, with points in the α and β basins reflecting secondary structure content. The PAE plot shows AlphaFold's inter-residue confidence as a color matrix.

Q: What is the amino-acid chain?
A: The amino-acid sequence is the protein's primary structure: the linear order of residues from the N-terminus to the C-terminus, written in one-letter code. Everything else here — the 3D coordinates, the secondary structure, the domain annotations — is ultimately a consequence of this string.

Q: What do the rendered images show?
A: The six renders are orthographic views along the three Cartesian axes in both directions. Representation (cartoon, sticks, or surface) and color scheme (sequence-rainbow or by-chain) vary across proteins so the training set covers all the common visualization conventions.

Q: Where is each backbone atom in 3D?
A: The mmCIF table is the protein's shape written out atom by atom. For each backbone N, Cα, C, and carbonyl O, it records an (x, y, z) coordinate triple in Å plus the residue type, chain letter, and residue number.

Q: How mobile is each atom in the crystal?
A: For experimental (PDB) structures, the B-factor (temperature factor) quantifies the positional spread of each atom in the crystal — a combination of thermal vibration and static disorder — in units of Å². High B-factors mark flexible loops or poorly resolved regions; low B-factors mark the rigid, well-ordered core.

Q: How big and how compact is the whole molecule?
A: Three whole-structure scalars: the radius of gyration (RMS distance of Cα from centroid, in Å), the count of Cα–Cα contacts (pairs closer than 8 Å and separated by more than four residues in sequence — i.e. tertiary, not local, contacts), and the bounding-box dimensions. Together they distinguish compact globular folds from extended fibres or disordered chains.

Q: What does the local fold look like, residue by residue?
A: A 3Di character summarizes, for each residue, the relative orientation of the Cα frame of its nearest spatial neighbor. Because it encodes fold topology rather than chemistry, 3Di alignments detect remote structural similarity that sequence alignment misses.

Q: How confident is the AlphaFold model at each residue?
A: For AlphaFold models, the B-factor field carries pLDDT — the model's own estimate of local accuracy on a 0–100 scale. Regions with pLDDT<50 should be treated as essentially unmodeled; they often correspond to intrinsically disordered segments.